Protein AF-A0A2C6DME5-F1 (afdb_monomer)

Secondary structure (DSSP, 8-state):
---GGGGS--SSPPPHHHHHHHHHHHHHHHHHHHHTT-HHHHHHHHHHHHHHHHHTTTSTTHHHHHHHHHHHHHHHHS--

Foldseek 3Di:
DDDPVNVDPPVDDDDPVVVLVVVLVVLLVVQCVQCVLPPVSLVVVLVVLVVVLVVCPPPPCNVVSVSSSVSNNCSNPVDD

Mean predicted aligned error: 5.05 Å

Radius of gyration: 15.3 Å; Cα contacts (8 Å, |Δi|>4): 45; chains: 1; bounding box: 39×32×38 Å

pLDDT: mean 89.25, std 8.41, range [40.22, 96.94]

Nearest PDB structures (foldseek):
  7uq2-assembly1_A  TM=4.734E-01  e=5.350E+00  Tequatrovirus
  2n9v-assembly1_A  TM=4.956E-01  e=8.920E+00  Pasteurella multocida

Sequence (80 aa):
MKYKFEDVDTASPSSSDDAIQALLAAFAALAASVAQGSDEKKQDILSKLDQVLELNKGVDCYVELARIGQITKIALYGKE

Structure (mmCIF, N/CA/C/O backbone):
data_AF-A0A2C6DME5-F1
#
_entry.id   AF-A0A2C6DME5-F1
#
loop_
_atom_site.group_PDB
_atom_site.id
_atom_site.type_symbol
_atom_site.label_atom_id
_atom_site.label_alt_id
_atom_site.label_comp_id
_atom_site.label_asym_id
_atom_site.label_entity_id
_atom_site.label_seq_id
_atom_site.pdbx_PDB_ins_code
_atom_site.Cartn_x
_atom_site.Cartn_y
_atom_site.Cartn_z
_atom_site.occupancy
_atom_site.B_iso_or_equiv
_atom_site.auth_seq_id
_atom_site.auth_comp_id
_atom_site.auth_asym_id
_atom_site.auth_atom_id
_atom_site.pdbx_PDB_model_num
ATOM 1 N N . MET A 1 1 ? -23.575 16.532 -15.060 1.00 66.81 1 MET A N 1
ATOM 2 C CA . MET A 1 1 ? -22.455 16.925 -14.177 1.00 66.81 1 MET A CA 1
ATOM 3 C C . MET A 1 1 ? -21.187 16.683 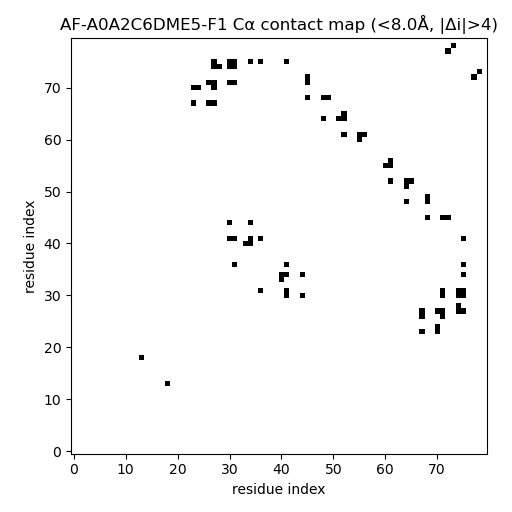-14.965 1.00 66.81 1 MET A C 1
ATOM 5 O O . MET A 1 1 ? -21.093 15.596 -15.514 1.00 66.81 1 MET A O 1
ATOM 9 N N . LYS A 1 2 ? -20.289 17.669 -15.076 1.00 80.56 2 LYS A N 1
ATOM 10 C CA . LYS A 1 2 ? -18.943 17.437 -15.612 1.00 80.56 2 LYS A CA 1
ATOM 11 C C . LYS A 1 2 ? -18.026 17.166 -14.425 1.00 80.56 2 LYS A C 1
ATOM 13 O O . LYS A 1 2 ? -18.028 17.950 -13.472 1.00 80.56 2 LYS A O 1
ATOM 18 N N . TYR A 1 3 ? -17.351 16.029 -14.417 1.00 89.38 3 TYR A N 1
ATOM 19 C CA . TYR A 1 3 ? -16.429 15.676 -13.345 1.00 89.38 3 TYR A CA 1
ATOM 20 C C . TYR A 1 3 ? -15.067 16.316 -13.609 1.00 89.38 3 TYR A C 1
ATOM 22 O O . TYR A 1 3 ? -14.619 16.370 -14.747 1.00 89.38 3 TYR A O 1
ATOM 30 N N . LYS A 1 4 ? -14.364 16.759 -12.558 1.00 86.38 4 LYS A N 1
ATOM 31 C CA . LYS A 1 4 ? -13.062 17.447 -12.695 1.00 86.38 4 LYS A CA 1
ATOM 32 C C . LYS A 1 4 ? -12.004 16.630 -13.449 1.00 86.38 4 LYS A C 1
ATOM 34 O O . LYS A 1 4 ? -11.119 17.212 -14.059 1.00 86.38 4 LYS A O 1
ATOM 39 N N . PHE A 1 5 ? -12.075 15.298 -13.399 1.00 87.94 5 PHE A N 1
ATOM 40 C CA . PHE A 1 5 ? -11.141 14.442 -14.136 1.00 87.94 5 PHE A CA 1
ATOM 41 C C . PHE A 1 5 ? -11.363 14.495 -15.656 1.00 87.94 5 PHE A C 1
ATOM 43 O O . PHE A 1 5 ? -10.441 14.208 -16.406 1.00 87.94 5 PHE A O 1
ATOM 50 N N . GLU A 1 6 ? -12.554 14.889 -16.119 1.00 90.56 6 GLU A N 1
ATOM 51 C CA . GLU A 1 6 ? -12.885 15.027 -17.547 1.00 90.56 6 GLU A CA 1
ATOM 52 C C . GLU A 1 6 ? -12.261 16.286 -18.173 1.00 90.56 6 GLU A C 1
ATOM 54 O O . GLU A 1 6 ? -12.325 16.465 -19.387 1.00 90.56 6 GLU A O 1
ATOM 59 N N . ASP A 1 7 ? -11.682 17.170 -17.354 1.00 89.62 7 ASP A N 1
ATOM 60 C CA . ASP A 1 7 ? -10.933 18.352 -17.791 1.00 89.62 7 ASP A CA 1
ATOM 61 C C . ASP A 1 7 ? -9.414 18.094 -17.875 1.00 89.62 7 ASP A C 1
ATOM 63 O O . ASP A 1 7 ? -8.661 18.983 -18.271 1.00 89.62 7 ASP A O 1
ATOM 67 N 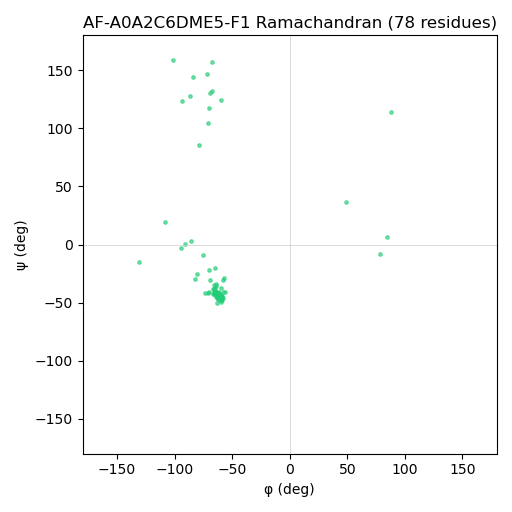N . VAL A 1 8 ? -8.948 16.898 -17.497 1.00 87.00 8 VAL A N 1
ATOM 68 C CA . VAL A 1 8 ? -7.527 16.526 -17.532 1.00 87.00 8 VAL A CA 1
ATOM 69 C C . VAL A 1 8 ? -7.175 15.982 -18.917 1.00 87.00 8 VAL A C 1
ATOM 71 O O . VAL A 1 8 ? -7.828 15.064 -19.409 1.00 87.00 8 VAL A O 1
ATOM 74 N N . ASP A 1 9 ? -6.125 16.520 -19.542 1.00 85.31 9 ASP A N 1
ATOM 75 C CA . ASP A 1 9 ? -5.587 15.971 -20.790 1.00 85.31 9 ASP A CA 1
ATOM 76 C C . ASP A 1 9 ? -4.888 14.628 -20.534 1.00 85.31 9 ASP A C 1
ATOM 78 O O . ASP A 1 9 ? -3.775 14.577 -20.013 1.00 85.31 9 ASP A O 1
ATOM 82 N N . THR A 1 10 ? -5.546 13.533 -20.914 1.00 87.00 10 THR A N 1
ATOM 83 C CA . THR A 1 10 ? -5.004 12.172 -20.801 1.00 87.00 10 THR A CA 1
ATOM 84 C C . THR A 1 10 ? -4.244 11.717 -22.048 1.00 87.00 10 THR A C 1
ATOM 86 O O . THR A 1 10 ? -3.807 10.569 -22.097 1.00 87.00 10 THR A O 1
ATOM 89 N N . ALA A 1 11 ? -4.132 12.557 -23.084 1.00 85.88 11 ALA A N 1
ATOM 90 C CA . ALA A 1 11 ? -3.352 12.238 -24.280 1.00 85.88 11 ALA A CA 1
ATOM 91 C C . ALA A 1 11 ? -1.850 12.489 -24.065 1.00 85.88 11 ALA A C 1
ATOM 93 O O . ALA A 1 11 ? -1.014 11.855 -24.712 1.00 85.88 11 ALA A O 1
ATOM 94 N N . SER A 1 12 ? -1.507 13.387 -23.140 1.00 84.69 12 SER A N 1
ATOM 95 C CA . SER A 1 12 ? -0.132 13.637 -22.721 1.00 84.69 12 SER A CA 1
ATOM 96 C C . SER A 1 12 ? 0.435 12.439 -21.934 1.00 84.69 12 SER A C 1
ATOM 98 O O . SER A 1 12 ? -0.211 11.960 -20.999 1.00 84.69 12 SER A O 1
ATOM 100 N N . PRO A 1 13 ? 1.638 11.931 -22.271 1.00 78.75 13 PRO A N 1
ATOM 101 C CA . PRO A 1 13 ? 2.248 10.828 -21.536 1.00 78.75 13 PRO A CA 1
ATOM 102 C C . PRO A 1 13 ? 2.635 11.267 -20.118 1.00 78.75 13 PRO A C 1
ATOM 104 O O . PRO A 1 13 ? 3.278 12.299 -19.930 1.00 78.75 13 PRO A O 1
ATOM 107 N N . SER A 1 14 ? 2.275 10.463 -19.117 1.00 81.94 14 SER A N 1
ATOM 108 C CA . SER A 1 14 ? 2.713 10.670 -17.734 1.00 81.94 14 SER A CA 1
ATOM 109 C C . SER A 1 14 ? 4.197 10.341 -17.572 1.00 81.94 14 SER A C 1
ATOM 111 O O . SER A 1 14 ? 4.690 9.390 -18.186 1.00 81.94 14 SER A O 1
ATOM 113 N N . SER A 1 15 ? 4.896 11.051 -16.683 1.00 89.81 15 SER A N 1
ATOM 114 C CA . SER A 1 15 ? 6.218 10.606 -16.235 1.00 89.81 15 SER A CA 1
ATOM 115 C C . SER A 1 15 ? 6.106 9.312 -15.410 1.00 89.81 15 SER A C 1
ATOM 117 O O . SER A 1 15 ? 5.049 9.006 -14.848 1.00 89.81 15 SER A O 1
ATOM 119 N N . SER A 1 16 ? 7.192 8.536 -15.327 1.00 86.38 16 SER A N 1
ATOM 120 C CA . SER A 1 16 ? 7.234 7.326 -14.491 1.00 86.38 16 SER A CA 1
ATOM 121 C C . SER A 1 16 ? 6.987 7.640 -13.017 1.00 86.38 16 SER A C 1
ATOM 123 O O . SER A 1 16 ? 6.297 6.885 -12.337 1.00 86.38 16 SER A O 1
ATOM 125 N N . ASP A 1 17 ? 7.509 8.767 -12.536 1.00 84.62 17 ASP A N 1
ATOM 126 C CA . ASP A 1 17 ? 7.418 9.161 -11.132 1.00 84.62 17 ASP A CA 1
ATOM 127 C C . ASP A 1 17 ? 5.988 9.564 -10.764 1.00 84.62 17 ASP A C 1
ATOM 129 O O . ASP A 1 17 ? 5.476 9.132 -9.728 1.00 84.62 17 ASP A O 1
ATOM 133 N N . ASP A 1 18 ? 5.306 10.303 -11.645 1.00 86.62 18 ASP A N 1
ATOM 134 C CA . ASP A 1 18 ? 3.899 10.670 -11.455 1.00 86.62 18 ASP A CA 1
ATOM 135 C C . ASP A 1 18 ? 3.000 9.429 -11.452 1.00 86.62 18 ASP A C 1
ATOM 137 O O . ASP A 1 18 ? 2.110 9.301 -10.609 1.00 86.62 18 ASP A O 1
ATOM 141 N N . ALA A 1 19 ? 3.257 8.477 -12.357 1.00 85.44 19 ALA A N 1
ATOM 142 C CA . ALA A 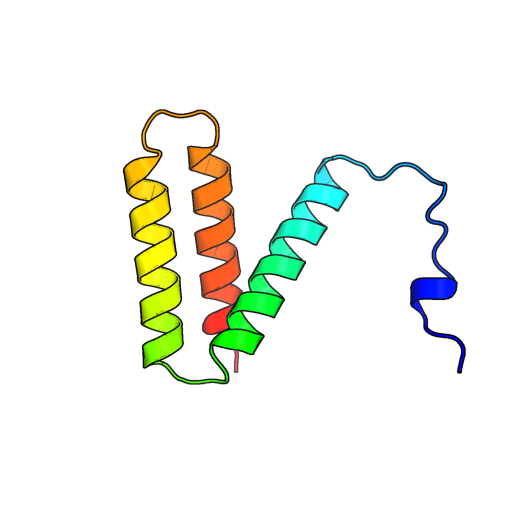1 19 ? 2.511 7.224 -12.415 1.00 85.44 19 ALA A CA 1
ATOM 143 C C . ALA A 1 19 ? 2.718 6.378 -11.147 1.00 85.44 19 ALA A C 1
ATOM 145 O O . ALA A 1 19 ? 1.751 5.858 -10.585 1.00 85.44 19 ALA A O 1
ATOM 146 N N . ILE A 1 20 ? 3.959 6.279 -10.656 1.00 85.38 20 ILE A N 1
ATOM 147 C CA . ILE A 1 20 ? 4.282 5.574 -9.409 1.00 85.38 20 ILE A CA 1
ATOM 148 C C . ILE A 1 20 ? 3.593 6.250 -8.221 1.00 85.38 20 ILE A C 1
ATOM 150 O O . ILE A 1 20 ? 2.977 5.562 -7.407 1.00 85.38 20 ILE A O 1
ATOM 154 N N . GLN A 1 21 ? 3.633 7.581 -8.119 1.00 84.75 21 GLN A N 1
ATOM 155 C CA . GLN A 1 21 ? 2.939 8.287 -7.040 1.00 84.75 21 GLN A CA 1
ATOM 156 C C . GLN A 1 21 ? 1.421 8.100 -7.097 1.00 84.75 21 GLN A C 1
ATOM 158 O O . GLN A 1 21 ? 0.804 7.856 -6.058 1.00 84.75 21 GLN A O 1
ATOM 163 N N . ALA A 1 22 ? 0.819 8.157 -8.287 1.00 88.31 22 ALA A N 1
ATOM 164 C CA . ALA A 1 22 ? -0.609 7.913 -8.464 1.00 88.31 22 ALA A CA 1
ATOM 165 C C . ALA A 1 22 ? -1.001 6.491 -8.027 1.00 88.31 22 ALA A C 1
ATOM 167 O O . ALA A 1 22 ? -2.002 6.314 -7.331 1.00 88.31 22 ALA A O 1
ATOM 168 N N . LEU A 1 23 ? -0.186 5.486 -8.364 1.00 88.12 23 LEU A N 1
ATOM 169 C CA . LEU A 1 23 ? -0.366 4.099 -7.925 1.00 88.12 23 LEU A CA 1
ATOM 170 C C . LEU A 1 23 ? -0.278 3.959 -6.400 1.00 88.12 23 LEU A C 1
ATOM 172 O O . LEU A 1 23 ? -1.151 3.340 -5.789 1.00 88.12 23 LEU A O 1
ATOM 176 N N . LEU A 1 24 ? 0.739 4.562 -5.779 1.00 88.12 24 LEU A N 1
ATOM 177 C CA . LEU A 1 24 ? 0.903 4.560 -4.323 1.00 88.12 24 LEU A CA 1
ATOM 178 C C . LEU A 1 24 ? -0.301 5.212 -3.627 1.00 88.12 24 LEU A C 1
ATOM 180 O O . LEU A 1 24 ? -0.841 4.646 -2.676 1.00 88.12 24 LEU A O 1
ATOM 184 N N . ALA A 1 25 ? -0.758 6.363 -4.124 1.00 88.00 25 ALA A N 1
ATOM 185 C CA . ALA A 1 25 ? -1.915 7.072 -3.584 1.00 88.00 25 ALA A CA 1
ATOM 186 C C . ALA A 1 25 ? -3.217 6.269 -3.743 1.00 88.00 25 ALA A C 1
ATOM 188 O O . ALA A 1 25 ? -4.003 6.176 -2.798 1.00 88.00 25 ALA A O 1
ATOM 189 N N . ALA A 1 26 ? -3.432 5.646 -4.906 1.00 90.38 26 ALA A N 1
ATOM 190 C CA . ALA A 1 26 ? -4.601 4.811 -5.167 1.00 90.38 26 ALA A CA 1
ATOM 191 C C . ALA A 1 26 ? -4.649 3.590 -4.238 1.00 90.38 26 ALA A C 1
A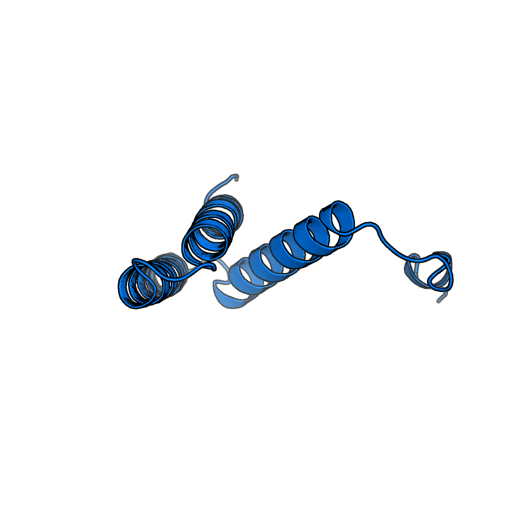TOM 193 O O . ALA A 1 26 ? -5.701 3.286 -3.672 1.00 90.38 26 ALA A O 1
ATOM 194 N N . PHE A 1 27 ? -3.511 2.923 -4.028 1.00 91.31 27 PHE A N 1
ATOM 195 C CA . PHE A 1 27 ? -3.430 1.792 -3.108 1.00 91.31 27 PHE A CA 1
ATOM 196 C C . PHE A 1 27 ? -3.716 2.216 -1.664 1.00 91.31 27 PHE A C 1
ATOM 198 O O . PHE A 1 27 ? -4.491 1.564 -0.964 1.00 91.31 27 PHE A O 1
ATOM 205 N N . ALA A 1 28 ? -3.149 3.342 -1.228 1.00 89.44 28 ALA A N 1
ATOM 206 C CA . ALA A 1 28 ? -3.358 3.860 0.117 1.00 89.44 28 ALA A CA 1
ATOM 207 C C . ALA A 1 28 ? -4.839 4.222 0.369 1.00 89.44 28 ALA A C 1
ATOM 209 O O . ALA A 1 28 ? -5.403 3.866 1.407 1.00 89.44 28 ALA A O 1
ATOM 210 N N . ALA A 1 29 ? -5.501 4.849 -0.611 1.00 89.81 29 ALA A N 1
ATOM 211 C CA . ALA A 1 29 ? -6.931 5.154 -0.560 1.00 89.81 29 ALA A CA 1
ATOM 212 C C . ALA A 1 29 ? -7.804 3.886 -0.530 1.00 89.81 29 ALA A C 1
ATOM 214 O O . ALA A 1 29 ? -8.762 3.809 0.245 1.00 89.81 29 ALA A O 1
ATOM 215 N N . LEU A 1 30 ? -7.455 2.869 -1.327 1.00 92.38 30 LEU A N 1
ATOM 216 C CA . LEU A 1 30 ? -8.139 1.576 -1.316 1.00 92.38 30 LEU A CA 1
ATOM 217 C C . LEU A 1 30 ? -8.011 0.892 0.050 1.00 92.38 30 LEU A C 1
ATOM 219 O O . LEU A 1 30 ? -9.013 0.445 0.605 1.00 92.38 30 LEU A O 1
ATOM 223 N N . ALA A 1 31 ? -6.807 0.853 0.623 1.00 90.94 31 ALA A N 1
ATOM 224 C CA . ALA A 1 31 ? -6.573 0.266 1.938 1.00 90.94 31 ALA A CA 1
ATOM 225 C C . ALA A 1 31 ? -7.413 0.951 3.028 1.00 90.94 31 ALA A C 1
ATOM 227 O O . ALA A 1 31 ? -8.064 0.269 3.821 1.00 90.94 31 ALA A O 1
ATOM 228 N N . ALA A 1 32 ? -7.471 2.288 3.031 1.00 90.19 32 ALA A N 1
ATOM 229 C CA . ALA A 1 32 ? -8.316 3.047 3.953 1.00 90.19 32 ALA A CA 1
ATOM 230 C C . ALA A 1 32 ? -9.813 2.730 3.769 1.00 90.19 32 ALA A C 1
ATOM 232 O O . ALA A 1 32 ? -10.532 2.515 4.749 1.00 90.19 32 ALA A O 1
ATOM 2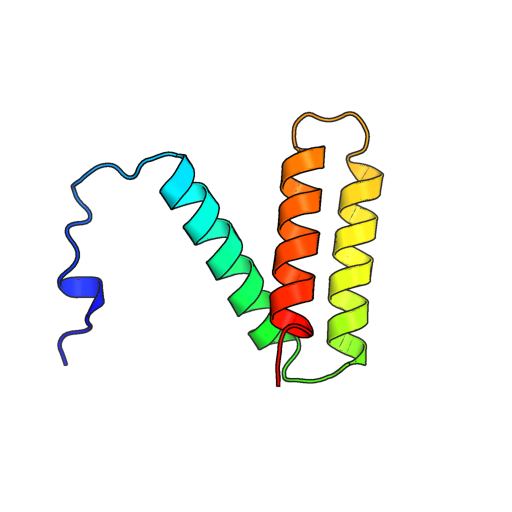33 N N . SER A 1 33 ? -10.272 2.624 2.517 1.00 92.31 33 SER A N 1
ATOM 234 C CA . SER A 1 33 ? -11.652 2.253 2.182 1.00 92.31 33 SER A CA 1
ATOM 235 C C . SER A 1 33 ? -12.018 0.833 2.627 1.00 92.31 33 SER A C 1
ATOM 237 O O . SER A 1 33 ? -13.141 0.608 3.074 1.00 92.31 33 SER A O 1
ATOM 239 N N . VAL A 1 34 ? -11.085 -0.122 2.559 1.00 92.44 34 VAL A N 1
ATOM 240 C CA . VAL A 1 34 ? -11.289 -1.501 3.038 1.00 92.44 34 VAL A CA 1
ATOM 241 C C . VAL A 1 34 ? -11.290 -1.565 4.567 1.00 92.44 34 VAL A C 1
ATOM 243 O O . VAL A 1 34 ? -12.123 -2.263 5.157 1.00 92.44 34 VAL A O 1
ATOM 246 N N . ALA A 1 35 ? -10.380 -0.832 5.212 1.00 92.25 35 ALA A N 1
ATOM 247 C CA . ALA A 1 35 ? -10.255 -0.807 6.664 1.00 92.25 35 ALA A CA 1
ATOM 248 C C . ALA A 1 35 ? -11.495 -0.213 7.346 1.00 92.25 35 ALA A C 1
ATOM 250 O O . ALA A 1 35 ? -11.893 -0.706 8.400 1.00 92.25 35 ALA A O 1
ATOM 251 N N . GLN A 1 36 ? -12.122 0.813 6.753 1.00 90.06 36 GLN A N 1
ATOM 252 C CA . GLN A 1 36 ? -13.321 1.482 7.291 1.00 90.06 36 GLN A CA 1
ATOM 253 C C . GLN A 1 36 ? -13.172 1.872 8.774 1.00 90.06 36 GLN A C 1
ATOM 255 O O . GLN A 1 36 ? -14.100 1.734 9.565 1.00 90.06 36 GLN A O 1
ATOM 260 N N . GLY A 1 37 ? -11.968 2.288 9.176 1.00 84.12 37 GLY A N 1
ATOM 261 C CA . GLY A 1 37 ? -11.649 2.652 10.559 1.00 84.12 37 GLY A CA 1
ATOM 262 C C . GLY A 1 37 ? -11.416 1.483 11.529 1.00 84.12 37 GLY A C 1
ATOM 263 O O . GLY A 1 37 ? -10.933 1.731 12.627 1.00 84.12 37 GLY A O 1
ATOM 264 N N . SER A 1 38 ? -11.668 0.226 11.145 1.00 93.88 38 SER A N 1
ATOM 265 C CA . SER A 1 38 ? -11.428 -0.950 11.998 1.00 93.88 38 SER A CA 1
ATOM 266 C C . SER A 1 38 ? -9.935 -1.211 12.188 1.00 93.88 38 SER A C 1
ATOM 268 O O . SER A 1 38 ? -9.231 -1.534 11.230 1.00 93.88 38 SER A O 1
ATOM 270 N N . ASP A 1 39 ? -9.458 -1.134 13.429 1.00 92.62 39 ASP A N 1
ATOM 271 C CA . ASP A 1 39 ? -8.054 -1.407 13.746 1.00 92.62 39 ASP A CA 1
ATOM 272 C C . ASP A 1 39 ? -7.644 -2.853 13.456 1.00 92.62 39 ASP A C 1
ATOM 274 O O . ASP A 1 39 ? -6.533 -3.076 12.982 1.00 92.62 39 ASP A O 1
ATOM 278 N N . GLU A 1 40 ? -8.542 -3.824 13.641 1.00 95.81 40 GLU A N 1
ATOM 279 C CA . GLU A 1 40 ? -8.299 -5.222 13.264 1.00 95.81 40 GLU A CA 1
ATOM 280 C C . GLU A 1 40 ? -7.995 -5.341 11.765 1.00 95.81 40 GLU A C 1
ATOM 282 O O . GLU A 1 40 ? -6.988 -5.932 11.375 1.00 95.81 40 GLU A O 1
ATOM 287 N N . LYS A 1 41 ? -8.806 -4.701 10.913 1.00 94.62 41 LYS A N 1
ATOM 288 C CA . LYS A 1 41 ? -8.572 -4.698 9.464 1.00 94.62 41 LYS A CA 1
ATOM 289 C C . LYS A 1 41 ? -7.308 -3.940 9.081 1.00 94.62 41 LYS A C 1
ATOM 291 O O . LYS A 1 41 ? -6.600 -4.373 8.178 1.00 94.62 41 LYS A O 1
ATOM 296 N N . LYS A 1 42 ? -7.005 -2.821 9.750 1.00 94.38 42 LYS 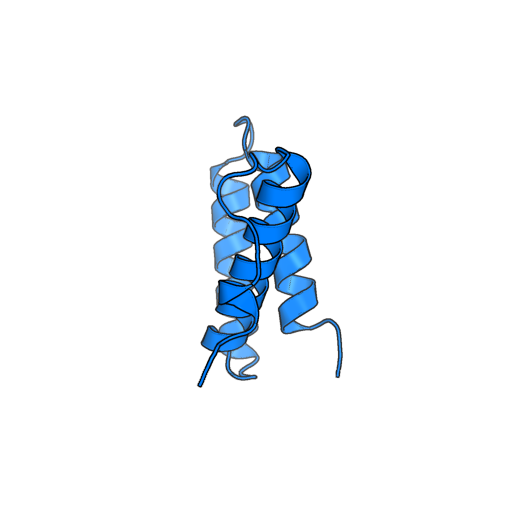A N 1
ATOM 297 C CA . LYS A 1 42 ? -5.752 -2.090 9.512 1.00 94.38 42 LYS A CA 1
ATOM 298 C C . LYS A 1 42 ? -4.543 -2.987 9.790 1.00 94.38 42 LYS A C 1
ATOM 300 O O . LYS A 1 42 ? -3.621 -3.027 8.979 1.00 94.38 42 LYS A O 1
ATOM 305 N N . GLN A 1 43 ? -4.563 -3.724 10.901 1.00 95.25 43 GLN A N 1
ATOM 306 C CA . GLN A 1 43 ? -3.498 -4.660 11.265 1.00 95.25 43 GLN A CA 1
ATOM 307 C C . GLN A 1 43 ? -3.416 -5.850 10.298 1.00 95.25 43 GLN A C 1
ATOM 309 O O . GLN A 1 43 ? -2.315 -6.192 9.876 1.00 95.25 43 GLN A O 1
ATOM 314 N N . ASP A 1 44 ? -4.546 -6.433 9.879 1.00 96.44 44 ASP A N 1
ATOM 315 C CA . ASP A 1 44 ? -4.570 -7.514 8.877 1.00 96.44 44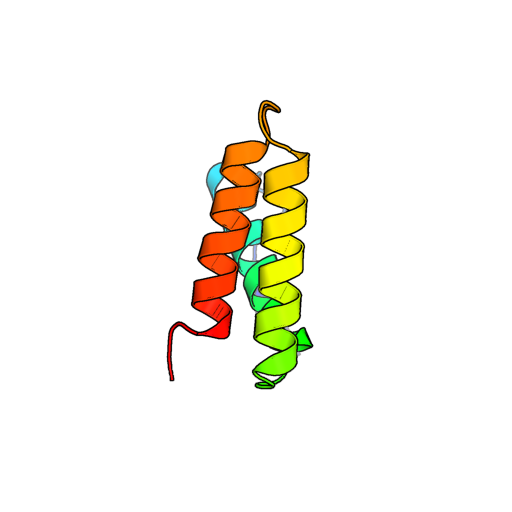 ASP A CA 1
ATOM 316 C C . ASP A 1 44 ? -3.969 -7.066 7.532 1.00 96.44 44 ASP A C 1
ATOM 318 O O . ASP A 1 44 ? -3.126 -7.760 6.962 1.00 96.44 44 ASP A O 1
ATOM 322 N N . ILE A 1 45 ? -4.329 -5.868 7.054 1.00 95.38 45 ILE A N 1
ATOM 323 C CA . ILE A 1 45 ? -3.760 -5.285 5.829 1.00 95.38 45 ILE A CA 1
ATOM 324 C C . ILE A 1 45 ? -2.241 -5.129 5.960 1.00 95.38 45 ILE A C 1
ATOM 326 O O . ILE A 1 45 ? -1.502 -5.552 5.069 1.00 95.38 45 ILE A O 1
ATOM 330 N N . LEU A 1 46 ? -1.762 -4.544 7.063 1.00 95.81 46 LEU A N 1
ATOM 331 C CA . LEU A 1 46 ? -0.327 -4.356 7.277 1.00 95.81 46 LEU A CA 1
ATOM 332 C C . LEU A 1 46 ? 0.417 -5.689 7.406 1.00 95.81 46 LEU A C 1
ATOM 334 O O . LEU A 1 46 ? 1.492 -5.828 6.831 1.00 95.81 46 LEU A O 1
ATOM 338 N N . SER A 1 47 ? -0.160 -6.679 8.090 1.00 96.94 47 SER A N 1
ATOM 339 C CA . SER A 1 47 ? 0.439 -8.010 8.221 1.00 96.94 47 SER A CA 1
ATOM 340 C C . SER A 1 47 ? 0.589 -8.700 6.866 1.00 96.94 47 SER A C 1
ATOM 342 O O . SER A 1 47 ? 1.638 -9.272 6.579 1.00 96.94 47 SER A O 1
ATOM 344 N N . LYS A 1 48 ? -0.417 -8.598 5.991 1.00 96.25 48 LYS A N 1
ATOM 345 C CA . LYS A 1 48 ? -0.341 -9.155 4.632 1.00 96.25 48 LYS A CA 1
ATOM 346 C C . LYS A 1 48 ? 0.704 -8.450 3.773 1.00 96.25 48 LYS A C 1
ATOM 348 O O . LYS A 1 48 ? 1.405 -9.115 3.016 1.00 96.25 48 LYS A O 1
ATOM 353 N N . LEU A 1 49 ? 0.840 -7.130 3.897 1.00 95.50 49 LEU A N 1
ATOM 354 C CA . LEU A 1 49 ? 1.893 -6.382 3.202 1.00 95.50 49 LEU A CA 1
ATOM 355 C C . LEU A 1 49 ? 3.290 -6.802 3.669 1.00 95.50 49 LEU A C 1
ATOM 357 O O . LEU A 1 49 ? 4.177 -6.977 2.837 1.00 95.50 49 LEU A O 1
ATOM 361 N N . ASP A 1 50 ? 3.465 -7.025 4.971 1.00 96.69 50 ASP A N 1
ATOM 362 C CA . ASP A 1 50 ? 4.725 -7.501 5.545 1.00 96.69 50 ASP A CA 1
ATOM 363 C C . ASP A 1 50 ? 5.061 -8.927 5.070 1.00 96.69 50 ASP A C 1
ATOM 365 O O . ASP A 1 50 ? 6.177 -9.198 4.635 1.00 96.69 50 ASP A O 1
ATOM 369 N N . GLN A 1 51 ? 4.068 -9.824 5.020 1.00 96.62 51 GLN A N 1
ATOM 370 C CA . GLN A 1 51 ? 4.234 -11.169 4.451 1.00 96.62 51 GLN A CA 1
ATOM 371 C C .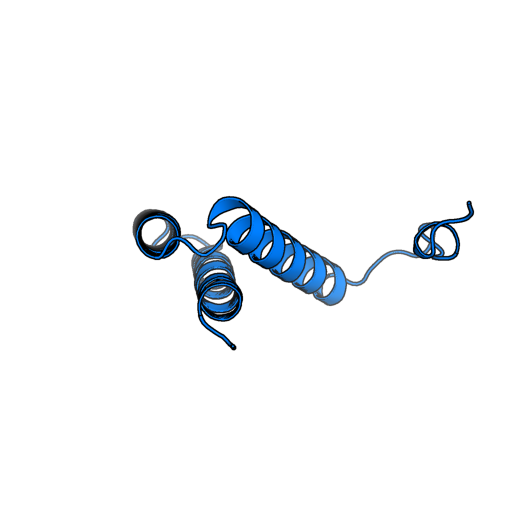 GLN A 1 51 ? 4.657 -11.125 2.979 1.00 96.62 51 GLN A C 1
ATOM 373 O O . GLN A 1 51 ? 5.564 -11.849 2.572 1.00 96.62 51 GLN A O 1
ATOM 378 N N . VAL A 1 52 ? 4.019 -10.274 2.170 1.00 94.19 52 VAL A N 1
ATOM 379 C CA . VAL A 1 52 ? 4.387 -10.106 0.758 1.00 94.19 52 VAL A CA 1
ATOM 380 C C . VAL A 1 52 ? 5.809 -9.560 0.634 1.00 94.19 52 VAL A C 1
ATOM 382 O O . VAL A 1 52 ? 6.563 -10.051 -0.202 1.00 94.19 52 VAL A O 1
ATOM 385 N N . LEU A 1 53 ? 6.205 -8.596 1.467 1.00 96.12 53 LEU A N 1
ATOM 386 C CA . LEU A 1 53 ? 7.568 -8.068 1.478 1.00 96.12 53 LEU A CA 1
ATOM 387 C C . LEU A 1 53 ? 8.596 -9.170 1.779 1.00 96.12 53 LEU A C 1
ATOM 389 O O . LEU A 1 53 ? 9.568 -9.322 1.041 1.00 96.12 53 LEU A O 1
ATOM 393 N N . GLU A 1 54 ? 8.354 -9.978 2.812 1.00 96.50 54 GLU A N 1
ATOM 394 C CA . GLU A 1 54 ? 9.220 -11.095 3.202 1.00 96.50 54 GLU A CA 1
ATOM 395 C C . GLU A 1 54 ? 9.375 -12.141 2.089 1.00 96.50 54 GLU A C 1
ATOM 397 O O . GLU A 1 54 ? 10.492 -12.569 1.793 1.00 96.50 54 GLU A O 1
ATOM 402 N N . LEU A 1 55 ? 8.277 -12.504 1.417 1.00 96.06 55 LEU A N 1
ATOM 403 C CA . LEU A 1 55 ? 8.290 -13.447 0.291 1.00 96.06 55 LEU A CA 1
ATOM 404 C C . LEU A 1 55 ? 9.069 -12.930 -0.925 1.00 96.06 55 LEU A C 1
ATOM 406 O O . LEU A 1 55 ? 9.474 -13.721 -1.774 1.00 96.06 55 LEU A O 1
ATOM 410 N N . ASN A 1 56 ? 9.280 -11.618 -1.009 1.00 95.25 56 ASN A N 1
ATOM 411 C CA . ASN A 1 56 ? 9.967 -10.955 -2.111 1.00 95.25 56 ASN A CA 1
ATOM 412 C C . ASN A 1 56 ? 11.365 -10.446 -1.710 1.00 95.25 56 ASN A C 1
ATOM 414 O O . ASN A 1 56 ? 11.946 -9.590 -2.380 1.00 95.25 56 ASN A O 1
ATOM 418 N N . LYS A 1 57 ? 11.953 -10.968 -0.627 1.00 94.12 57 LYS A N 1
ATOM 419 C CA . LYS A 1 57 ? 13.354 -10.682 -0.291 1.00 94.12 57 LYS A CA 1
ATOM 420 C C . LYS A 1 57 ? 14.287 -11.138 -1.411 1.00 94.12 57 LYS A C 1
ATOM 422 O O . LYS A 1 57 ? 14.311 -12.307 -1.780 1.00 94.12 57 LYS A O 1
ATOM 427 N N . GLY A 1 58 ? 15.099 -10.206 -1.907 1.00 91.50 58 GLY A N 1
ATOM 428 C CA . GLY A 1 58 ? 16.102 -10.476 -2.940 1.00 91.50 58 GLY A CA 1
ATOM 429 C C . GLY A 1 58 ? 15.583 -10.433 -4.378 1.00 91.50 58 GLY A C 1
ATOM 430 O O . GLY A 1 58 ? 16.356 -10.747 -5.278 1.00 91.50 58 GLY A O 1
ATOM 431 N N . VAL A 1 59 ? 14.326 -10.030 -4.608 1.00 93.81 59 VAL A N 1
ATOM 432 C CA . VAL A 1 59 ? 13.830 -9.692 -5.952 1.00 93.81 59 VAL A CA 1
ATOM 433 C C . VAL A 1 59 ? 13.777 -8.178 -6.162 1.00 93.81 59 VAL A C 1
ATOM 435 O O . VAL A 1 59 ? 13.706 -7.407 -5.203 1.00 93.81 59 VAL A O 1
ATOM 438 N N . ASP A 1 60 ? 13.778 -7.758 -7.426 1.00 88.06 60 ASP A N 1
ATOM 439 C CA . ASP A 1 60 ? 13.906 -6.349 -7.824 1.00 88.06 60 ASP A CA 1
ATOM 440 C C . ASP A 1 60 ? 12.819 -5.435 -7.235 1.00 88.06 60 ASP A C 1
ATOM 442 O O . ASP A 1 60 ? 13.089 -4.274 -6.955 1.00 88.06 60 ASP A O 1
ATOM 446 N N . CYS A 1 61 ? 11.609 -5.953 -6.988 1.00 86.50 61 CYS A N 1
ATOM 447 C CA . CYS A 1 61 ? 10.475 -5.169 -6.485 1.00 86.50 61 CYS A CA 1
ATOM 448 C C . CYS A 1 61 ? 10.423 -5.010 -4.955 1.00 86.50 61 CYS A C 1
ATOM 450 O O . CYS A 1 61 ? 9.465 -4.436 -4.429 1.00 86.50 61 CYS A O 1
ATOM 452 N N . TYR A 1 62 ? 11.414 -5.520 -4.215 1.00 92.19 62 TYR A N 1
ATOM 453 C CA . TYR A 1 62 ? 11.418 -5.483 -2.748 1.00 92.19 62 TYR A CA 1
ATOM 454 C C . TYR A 1 62 ? 11.276 -4.055 -2.193 1.00 92.19 62 TYR A C 1
ATOM 456 O O . TYR A 1 62 ? 10.537 -3.811 -1.237 1.00 92.19 62 TYR A O 1
ATOM 464 N N . VAL A 1 63 ? 11.953 -3.086 -2.815 1.00 91.38 63 VAL A N 1
ATOM 465 C CA . VAL A 1 63 ? 11.935 -1.681 -2.380 1.00 91.38 63 VAL A CA 1
ATOM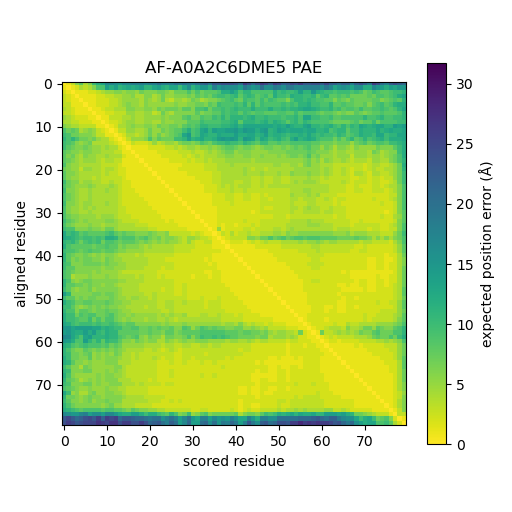 466 C C . VAL A 1 63 ? 10.572 -1.037 -2.643 1.00 91.38 63 VAL A C 1
ATOM 468 O O . VAL A 1 63 ? 10.057 -0.307 -1.794 1.00 91.38 63 VAL A O 1
ATOM 471 N N . GLU A 1 64 ? 9.953 -1.319 -3.786 1.00 89.56 64 GLU A N 1
ATOM 472 C CA . GLU A 1 64 ? 8.627 -0.819 -4.151 1.00 89.56 64 GLU A CA 1
ATOM 473 C C . GLU A 1 64 ? 7.548 -1.381 -3.220 1.00 89.56 64 GLU A C 1
ATOM 475 O O . GLU A 1 64 ? 6.688 -0.629 -2.757 1.00 89.56 64 GLU A O 1
ATOM 480 N N . LEU A 1 65 ? 7.633 -2.666 -2.863 1.00 92.75 65 LEU A N 1
ATOM 481 C CA . LEU A 1 65 ? 6.743 -3.286 -1.878 1.00 92.75 65 LEU A CA 1
ATOM 482 C C . LEU A 1 65 ? 6.887 -2.637 -0.495 1.00 92.75 65 LEU A C 1
ATOM 484 O O . LEU A 1 65 ? 5.883 -2.346 0.159 1.00 92.75 65 LEU A O 1
ATOM 488 N N . ALA A 1 66 ? 8.116 -2.319 -0.075 1.00 94.50 66 ALA A N 1
ATOM 489 C CA . ALA A 1 66 ? 8.349 -1.595 1.172 1.00 94.50 66 ALA A CA 1
ATOM 490 C C . ALA A 1 66 ? 7.735 -0.182 1.138 1.00 94.50 66 ALA A C 1
ATOM 492 O O . ALA A 1 66 ? 7.095 0.236 2.107 1.00 94.50 66 ALA A O 1
ATOM 493 N N . ARG A 1 67 ? 7.862 0.545 0.018 1.00 92.50 67 ARG A N 1
ATOM 494 C CA . ARG A 1 67 ? 7.233 1.868 -0.172 1.00 92.50 67 ARG A CA 1
ATOM 495 C C . ARG A 1 67 ? 5.706 1.791 -0.110 1.00 92.50 67 ARG A C 1
ATOM 497 O O . ARG A 1 67 ? 5.093 2.627 0.554 1.00 92.50 67 ARG A O 1
ATOM 504 N N . ILE A 1 68 ? 5.099 0.776 -0.734 1.00 92.94 68 ILE A N 1
ATOM 505 C CA . ILE A 1 68 ? 3.651 0.511 -0.649 1.00 92.94 68 ILE A CA 1
ATOM 506 C C . ILE A 1 68 ? 3.235 0.266 0.807 1.00 92.94 68 ILE A C 1
ATOM 508 O O . ILE A 1 68 ? 2.262 0.856 1.281 1.00 92.94 68 ILE A O 1
ATOM 512 N N . GLY A 1 69 ? 3.988 -0.549 1.550 1.00 94.38 69 GLY A N 1
ATOM 513 C CA . GLY A 1 69 ? 3.746 -0.783 2.976 1.00 94.38 69 GLY A CA 1
ATOM 514 C C . GLY A 1 69 ? 3.782 0.507 3.801 1.00 94.38 69 GLY A C 1
ATOM 515 O O . GLY A 1 69 ? 2.872 0.778 4.590 1.00 94.38 69 GLY A O 1
ATOM 516 N N . GLN A 1 70 ? 4.795 1.346 3.576 1.00 93.31 70 GLN A N 1
ATOM 517 C CA . GLN A 1 70 ? 4.969 2.617 4.281 1.00 93.31 70 GLN A CA 1
ATOM 518 C C . GLN A 1 70 ? 3.831 3.606 4.005 1.00 93.31 70 GLN A C 1
ATOM 520 O O . GLN A 1 70 ? 3.243 4.127 4.955 1.00 93.31 70 GLN A O 1
ATOM 525 N N . ILE A 1 71 ? 3.484 3.846 2.735 1.00 92.69 71 ILE A N 1
ATOM 526 C CA . ILE A 1 71 ? 2.401 4.782 2.396 1.00 92.69 71 ILE A CA 1
ATOM 527 C C . ILE A 1 71 ? 1.045 4.268 2.887 1.00 92.69 71 ILE A C 1
ATOM 529 O O . ILE A 1 71 ? 0.230 5.049 3.372 1.00 92.69 71 ILE A O 1
ATOM 533 N N . THR A 1 72 ? 0.827 2.950 2.857 1.00 93.12 72 THR A N 1
ATOM 534 C CA . THR A 1 72 ? -0.395 2.335 3.386 1.00 93.12 72 THR A CA 1
ATOM 535 C C . THR A 1 72 ? -0.503 2.546 4.888 1.00 93.12 72 THR A C 1
ATOM 537 O O . THR A 1 72 ? -1.546 2.972 5.375 1.00 93.12 72 THR A O 1
ATOM 540 N N . LYS A 1 73 ? 0.584 2.333 5.638 1.00 93.75 73 LYS A N 1
ATOM 541 C CA . LYS A 1 73 ? 0.611 2.612 7.079 1.00 93.75 73 LYS A CA 1
ATOM 542 C C . LYS A 1 73 ? 0.282 4.076 7.375 1.00 93.75 73 LYS A C 1
ATOM 544 O O . LYS A 1 73 ? -0.477 4.343 8.304 1.00 93.75 73 LYS A O 1
ATOM 549 N N . ILE A 1 74 ? 0.801 5.008 6.574 1.00 91.75 74 ILE A N 1
ATOM 550 C CA . ILE A 1 74 ? 0.461 6.433 6.681 1.00 91.75 74 ILE A CA 1
ATOM 551 C C . ILE A 1 74 ? -1.016 6.673 6.351 1.00 91.75 74 ILE A C 1
ATOM 553 O O . ILE A 1 74 ? -1.661 7.419 7.062 1.00 91.75 74 ILE A O 1
ATOM 557 N N . ALA A 1 75 ? -1.612 6.043 5.346 1.00 90.06 75 ALA A N 1
ATOM 558 C CA . ALA A 1 75 ? -3.039 6.250 5.081 1.00 90.06 75 ALA A CA 1
ATOM 559 C C . ALA A 1 75 ? -3.957 5.650 6.159 1.00 90.06 75 ALA A C 1
ATOM 561 O O . ALA A 1 75 ? -5.039 6.173 6.408 1.00 90.06 75 ALA A O 1
ATOM 562 N N . LEU A 1 76 ? -3.542 4.557 6.805 1.00 91.44 76 LEU A N 1
ATOM 563 C CA . LEU A 1 76 ? -4.342 3.885 7.833 1.00 91.44 76 LEU A CA 1
ATOM 564 C C . LEU A 1 76 ? -4.224 4.530 9.224 1.00 91.44 76 LEU A C 1
ATOM 566 O O . LEU A 1 76 ? -5.163 4.429 10.016 1.00 91.44 76 LEU A O 1
ATOM 570 N N . TYR A 1 77 ? -3.076 5.149 9.528 1.00 90.50 77 TYR A N 1
ATOM 571 C CA . TYR A 1 77 ? -2.742 5.682 10.860 1.00 90.50 77 TYR A CA 1
ATOM 572 C C . TYR A 1 77 ? -2.215 7.124 10.860 1.00 90.50 77 TYR A C 1
ATOM 574 O O . TYR A 1 77 ? -2.124 7.758 11.909 1.00 90.50 77 TYR A O 1
ATOM 582 N N . GLY A 1 78 ? -1.819 7.647 9.706 1.00 74.56 78 GLY A N 1
ATOM 583 C CA . GLY A 1 78 ? -1.351 9.014 9.511 1.00 74.56 78 GLY A CA 1
ATOM 584 C C . GLY A 1 78 ? -2.530 9.974 9.446 1.00 74.56 78 GLY A C 1
ATOM 585 O O . GLY A 1 78 ? -2.962 10.361 8.366 1.00 74.56 78 GLY A O 1
ATOM 586 N N . LYS A 1 79 ? -2.944 10.388 10.644 1.00 56.72 79 LYS A N 1
ATOM 587 C CA . LYS A 1 79 ? -3.950 11.396 11.010 1.00 56.72 79 LYS A CA 1
ATOM 588 C C . LYS A 1 79 ? -5.397 10.918 11.129 1.00 56.72 79 LYS A C 1
ATOM 590 O O . LYS A 1 79 ? -6.063 10.624 10.141 1.00 56.72 79 LYS A O 1
ATOM 595 N N . GLU A 1 80 ? -5.877 10.990 12.370 1.00 40.22 80 GLU A N 1
ATOM 596 C CA . GLU A 1 80 ? -6.834 12.047 12.739 1.00 40.22 80 GLU A CA 1
ATOM 597 C C . GLU A 1 80 ? -6.078 13.363 12.996 1.00 40.22 80 GLU A C 1
ATOM 599 O O . GLU A 1 80 ? -4.945 13.298 13.536 1.00 40.22 80 GLU A O 1
#

Organism: NCBI:txid82979

Solvent-accessible surface area (backbone atoms only — not comparable to full-atom values): 4736 Å² total; per-residue (Å²): 135,86,57,78,72,80,74,55,79,78,84,61,83,78,55,71,66,58,51,50,52,52,51,48,51,52,51,18,53,49,52,37,67,71,24,69,84,38,65,69,47,45,50,52,54,50,51,52,45,52,52,53,35,63,78,30,67,93,45,94,60,35,64,58,46,48,50,48,46,52,49,32,50,36,52,68,66,59,71,134